Protein AF-A0A945V4L7-F1 (afdb_monomer_lite)

Structure (mmCIF, N/CA/C/O backbone):
data_AF-A0A945V4L7-F1
#
_entry.id   AF-A0A945V4L7-F1
#
loop_
_atom_site.group_PDB
_atom_site.id
_atom_site.type_symbol
_atom_site.label_atom_id
_atom_site.label_alt_id
_atom_site.label_comp_id
_atom_site.label_asym_id
_atom_site.label_entity_id
_atom_site.label_seq_id
_atom_site.pdbx_PDB_ins_code
_atom_site.Cartn_x
_atom_site.Cartn_y
_atom_site.Cartn_z
_atom_site.occupancy
_atom_site.B_iso_or_equiv
_atom_site.auth_seq_id
_atom_site.auth_comp_id
_atom_site.auth_asym_id
_atom_site.auth_atom_id
_atom_site.pdbx_PDB_model_num
ATOM 1 N N . MET A 1 1 ? 9.952 -2.687 5.337 1.00 76.19 1 MET A N 1
ATOM 2 C CA . MET A 1 1 ? 8.741 -2.064 5.914 1.00 76.19 1 MET A CA 1
ATOM 3 C C . MET A 1 1 ? 7.558 -2.868 5.410 1.00 76.19 1 MET A C 1
ATOM 5 O O . MET A 1 1 ? 7.664 -3.401 4.315 1.00 76.19 1 MET A O 1
ATOM 9 N N . GLN A 1 2 ? 6.506 -3.015 6.201 1.00 83.31 2 GLN A N 1
ATOM 10 C CA . GLN A 1 2 ? 5.257 -3.647 5.776 1.00 83.31 2 GLN A CA 1
ATOM 11 C C . GLN A 1 2 ? 4.216 -2.550 5.616 1.00 83.31 2 GLN A C 1
ATOM 13 O O . GLN A 1 2 ? 4.163 -1.638 6.436 1.00 83.31 2 GLN A O 1
ATOM 18 N N . ILE A 1 3 ? 3.408 -2.620 4.569 1.00 84.56 3 ILE A N 1
ATOM 19 C CA . ILE A 1 3 ? 2.261 -1.731 4.402 1.00 84.56 3 ILE A CA 1
ATOM 20 C C . ILE A 1 3 ? 1.030 -2.556 4.679 1.00 84.56 3 ILE A C 1
ATOM 22 O O . ILE A 1 3 ? 0.938 -3.694 4.225 1.00 84.56 3 ILE A O 1
ATOM 26 N N . LYS A 1 4 ? 0.094 -1.986 5.423 1.00 85.31 4 LYS A N 1
ATOM 27 C CA . LYS A 1 4 ? -1.165 -2.643 5.726 1.00 85.31 4 LYS A CA 1
ATOM 28 C C . LYS A 1 4 ? -2.340 -1.755 5.396 1.00 85.31 4 LYS A C 1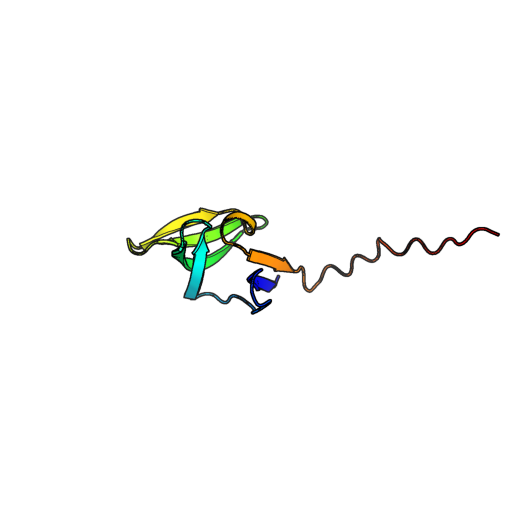
ATOM 30 O O . LYS A 1 4 ? -2.261 -0.531 5.520 1.00 85.31 4 LYS A O 1
ATOM 35 N N . ARG A 1 5 ? -3.435 -2.391 4.997 1.00 86.19 5 ARG A N 1
ATOM 36 C CA . ARG A 1 5 ? -4.725 -1.732 4.807 1.00 86.19 5 ARG A CA 1
ATOM 37 C C . ARG A 1 5 ? -5.335 -1.440 6.168 1.00 86.19 5 ARG A C 1
ATOM 39 O O . ARG A 1 5 ? -5.354 -2.292 7.046 1.00 86.19 5 ARG A O 1
ATOM 46 N N . LEU A 1 6 ? -5.878 -0.243 6.324 1.00 84.38 6 LEU A N 1
ATOM 47 C CA . LEU A 1 6 ? -6.508 0.215 7.558 1.00 84.38 6 LEU A CA 1
ATOM 48 C C . LEU A 1 6 ? -7.797 -0.555 7.879 1.00 84.38 6 LEU A C 1
ATOM 50 O O . LEU A 1 6 ? -8.151 -0.691 9.041 1.00 84.38 6 LEU A O 1
ATOM 54 N N . LEU A 1 7 ? -8.514 -1.027 6.855 1.00 82.81 7 LEU A N 1
ATOM 55 C CA . LEU A 1 7 ? -9.817 -1.675 7.030 1.00 82.81 7 LEU A CA 1
ATOM 56 C C . LEU A 1 7 ? -9.727 -3.094 7.602 1.00 82.81 7 LEU A C 1
ATOM 58 O O . LEU A 1 7 ? -10.624 -3.508 8.329 1.00 82.81 7 LEU A O 1
ATOM 62 N N . ASP A 1 8 ? -8.697 -3.846 7.225 1.00 86.25 8 ASP A N 1
ATOM 63 C CA . ASP A 1 8 ? -8.617 -5.289 7.478 1.00 86.25 8 ASP A CA 1
ATOM 64 C C . ASP A 1 8 ? -7.224 -5.759 7.928 1.00 86.25 8 ASP A C 1
ATOM 66 O O . ASP A 1 8 ? -7.003 -6.957 8.102 1.00 86.25 8 ASP A O 1
ATOM 70 N N . ASP A 1 9 ? -6.285 -4.829 8.137 1.00 84.50 9 ASP A N 1
ATOM 71 C CA . ASP A 1 9 ? -4.906 -5.093 8.564 1.00 84.50 9 ASP A CA 1
ATOM 72 C C . ASP A 1 9 ? -4.146 -6.095 7.674 1.00 84.50 9 ASP A C 1
ATOM 74 O O . ASP A 1 9 ? -3.123 -6.674 8.085 1.00 84.50 9 ASP A O 1
ATOM 78 N N . GLN A 1 10 ? -4.620 -6.285 6.439 1.00 88.25 10 GLN A N 1
ATOM 79 C CA . GLN A 1 10 ? -3.975 -7.126 5.447 1.00 88.25 10 GLN A CA 1
ATOM 80 C C . GLN A 1 10 ? -2.748 -6.419 4.886 1.00 88.25 10 GLN A C 1
ATOM 82 O O . GLN A 1 10 ? -2.770 -5.223 4.589 1.00 88.25 10 GLN A O 1
ATOM 87 N N . GLU A 1 11 ? -1.670 -7.187 4.758 1.00 87.88 11 GLU A N 1
ATOM 88 C CA . GLU A 1 11 ? -0.441 -6.736 4.121 1.00 87.88 11 GLU A CA 1
ATOM 89 C C . GLU A 1 11 ? -0.684 -6.433 2.640 1.00 87.88 11 GLU A C 1
ATOM 91 O O . GLU A 1 11 ? -1.363 -7.195 1.956 1.00 87.88 11 GLU A O 1
ATOM 96 N N . VAL A 1 12 ? -0.142 -5.308 2.175 1.00 88.56 12 VAL A N 1
ATOM 97 C CA . VAL A 1 12 ? -0.194 -4.865 0.781 1.00 88.56 12 VAL A CA 1
ATOM 98 C C . VAL A 1 12 ? 1.136 -5.191 0.118 1.00 88.56 12 VAL A C 1
ATOM 100 O O . VAL A 1 12 ? 2.195 -4.742 0.569 1.00 88.56 12 VAL A O 1
ATOM 103 N N . PHE A 1 13 ? 1.070 -5.932 -0.981 1.00 89.56 13 PHE A N 1
ATOM 104 C CA . PHE A 1 13 ? 2.208 -6.313 -1.806 1.00 89.56 13 PHE A CA 1
ATOM 105 C C . PHE A 1 13 ? 2.218 -5.572 -3.141 1.00 89.56 13 PHE A C 1
ATOM 107 O O . PHE A 1 13 ? 1.213 -5.025 -3.592 1.00 89.56 13 PHE A O 1
ATOM 114 N N . ILE A 1 14 ? 3.380 -5.550 -3.797 1.00 89.00 14 ILE A N 1
ATOM 115 C CA . ILE A 1 14 ? 3.516 -4.981 -5.143 1.00 89.00 14 ILE A CA 1
ATOM 116 C C . ILE A 1 14 ? 2.555 -5.705 -6.095 1.00 89.00 14 ILE A C 1
ATOM 118 O O . ILE A 1 14 ? 2.563 -6.931 -6.183 1.00 89.00 14 ILE A O 1
ATOM 122 N N . GLY A 1 15 ? 1.749 -4.931 -6.817 1.00 88.50 15 GLY A N 1
ATOM 123 C CA . GLY A 1 15 ? 0.683 -5.401 -7.697 1.00 88.50 15 GLY A CA 1
ATOM 124 C C . GLY A 1 15 ? -0.702 -5.432 -7.047 1.00 88.50 15 GLY A C 1
ATOM 125 O O . GLY A 1 15 ? -1.695 -5.481 -7.777 1.00 88.50 15 GLY A O 1
ATOM 126 N N . ASP A 1 16 ? -0.796 -5.344 -5.716 1.00 91.31 16 ASP A N 1
ATOM 127 C CA . ASP A 1 16 ? -2.086 -5.296 -5.030 1.00 91.31 16 ASP A CA 1
ATOM 128 C C . ASP A 1 16 ? -2.836 -4.008 -5.345 1.00 91.31 16 ASP A C 1
ATOM 130 O O . ASP A 1 16 ? -2.256 -2.950 -5.603 1.00 91.31 16 ASP A O 1
ATOM 134 N N . ARG A 1 17 ? -4.165 -4.094 -5.299 1.00 90.19 17 ARG A N 1
ATOM 135 C CA . ARG A 1 17 ? -5.032 -2.938 -5.505 1.00 90.19 17 ARG A CA 1
ATOM 136 C C . ARG A 1 17 ? -5.332 -2.256 -4.181 1.00 90.19 17 ARG A C 1
ATOM 138 O O . ARG A 1 17 ? -5.935 -2.850 -3.290 1.00 90.19 17 ARG A O 1
ATOM 145 N N . VAL A 1 18 ? -4.963 -0.987 -4.095 1.00 89.81 18 VAL A N 1
ATOM 146 C CA . VAL A 1 18 ? -5.298 -0.090 -2.988 1.00 89.81 18 VAL A CA 1
ATOM 147 C C . VAL A 1 18 ? -6.344 0.919 -3.440 1.00 89.81 18 VAL A C 1
ATOM 149 O O . VAL A 1 18 ? -6.388 1.304 -4.610 1.00 89.81 18 VAL A O 1
ATOM 152 N N . LEU A 1 19 ? -7.216 1.310 -2.515 1.00 89.56 19 LEU A N 1
ATOM 153 C CA . LEU A 1 19 ? -8.326 2.217 -2.776 1.00 89.56 19 LEU A CA 1
ATOM 154 C C . LEU A 1 19 ? -8.075 3.539 -2.063 1.00 89.56 19 LEU A C 1
ATOM 156 O O . LEU A 1 19 ? -7.696 3.543 -0.895 1.00 89.56 19 LEU A O 1
ATOM 160 N N . ASP A 1 20 ? -8.320 4.654 -2.741 1.00 89.25 20 ASP A N 1
ATOM 161 C CA . ASP A 1 20 ? -8.387 5.944 -2.057 1.00 89.25 20 ASP A CA 1
ATOM 162 C C . ASP A 1 20 ? -9.735 6.155 -1.350 1.00 89.25 20 ASP A C 1
ATOM 164 O O . ASP A 1 20 ? -10.668 5.354 -1.458 1.00 89.25 20 ASP A O 1
ATOM 168 N N . ALA A 1 21 ? -9.853 7.274 -0.635 1.00 86.44 21 ALA A N 1
ATOM 169 C CA . ALA A 1 21 ? -11.084 7.663 0.054 1.00 86.44 21 ALA A CA 1
ATOM 170 C C . ALA A 1 21 ? -12.299 7.852 -0.882 1.00 86.44 21 ALA A C 1
ATOM 172 O O . ALA A 1 21 ? -13.434 7.884 -0.410 1.00 86.44 21 ALA A O 1
ATOM 173 N N . GLN A 1 22 ? -12.083 7.991 -2.193 1.00 89.31 22 GLN A N 1
ATOM 174 C CA . GLN A 1 22 ? -13.133 8.084 -3.209 1.00 89.31 22 GLN A CA 1
ATOM 175 C C . GLN A 1 22 ? -13.469 6.717 -3.832 1.00 89.31 22 GLN A C 1
ATOM 177 O O . GLN A 1 22 ? -14.353 6.641 -4.686 1.00 89.31 22 GLN A O 1
ATOM 182 N N . GLY A 1 23 ? -12.789 5.643 -3.421 1.00 88.19 23 GLY A N 1
ATOM 183 C CA . GLY A 1 23 ? -12.960 4.300 -3.967 1.00 88.19 23 GLY A CA 1
ATOM 184 C C . GLY A 1 23 ? -12.261 4.080 -5.311 1.00 88.19 23 GLY A C 1
ATOM 185 O O . GLY A 1 23 ? -12.569 3.104 -5.996 1.00 88.19 23 GLY A O 1
ATOM 186 N N . ARG A 1 24 ? -11.335 4.959 -5.719 1.00 90.44 24 ARG A N 1
ATOM 187 C CA . ARG A 1 24 ? -10.532 4.748 -6.933 1.00 90.44 24 ARG A CA 1
ATOM 188 C C . ARG A 1 24 ? -9.448 3.717 -6.650 1.00 90.44 24 ARG A C 1
ATOM 190 O O . ARG A 1 24 ? -8.761 3.805 -5.637 1.00 90.44 24 ARG A O 1
ATOM 197 N N . SER A 1 25 ? -9.306 2.757 -7.559 1.00 89.69 25 SER A N 1
ATOM 198 C CA . SER A 1 25 ? -8.341 1.663 -7.452 1.00 89.69 25 SER A CA 1
ATOM 199 C C . SER A 1 25 ? -7.021 2.023 -8.115 1.00 89.69 25 SER A C 1
ATOM 201 O O . SER A 1 25 ? -6.996 2.421 -9.277 1.00 89.69 25 SER A O 1
ATOM 203 N N . TYR A 1 26 ? -5.926 1.763 -7.409 1.00 92.38 26 TYR A N 1
ATOM 204 C CA . TYR A 1 26 ? -4.568 1.903 -7.919 1.00 92.38 26 TYR A CA 1
ATOM 205 C C . TYR A 1 26 ? -3.774 0.627 -7.651 1.00 92.38 26 TYR A C 1
ATOM 207 O O . TYR A 1 26 ? -3.957 -0.011 -6.616 1.00 92.38 26 TYR A O 1
ATOM 215 N N . ALA A 1 27 ? -2.895 0.247 -8.574 1.00 93.56 27 ALA A N 1
ATOM 216 C CA . ALA A 1 27 ? -1.962 -0.855 -8.377 1.00 93.56 27 ALA A CA 1
ATOM 217 C C . ALA A 1 27 ? -0.750 -0.366 -7.578 1.00 93.56 27 ALA A C 1
ATOM 219 O O . ALA A 1 27 ? -0.087 0.585 -7.988 1.00 93.56 27 ALA A O 1
ATOM 220 N N . PHE A 1 28 ? -0.450 -1.000 -6.451 1.00 92.69 28 PHE A N 1
ATOM 221 C CA . PHE A 1 28 ? 0.710 -0.665 -5.637 1.00 92.69 28 PHE A CA 1
ATOM 222 C C . PHE A 1 28 ? 2.004 -1.058 -6.360 1.00 92.69 28 PHE A C 1
ATOM 224 O O . PHE A 1 28 ? 2.133 -2.186 -6.832 1.00 92.69 28 PHE A O 1
ATOM 231 N N . LEU A 1 29 ? 2.957 -0.132 -6.476 1.00 92.12 29 LEU A N 1
ATOM 232 C CA . LEU A 1 29 ? 4.217 -0.355 -7.192 1.00 92.12 29 LEU A CA 1
ATOM 233 C C . LEU A 1 29 ? 5.406 -0.431 -6.240 1.00 92.12 29 LEU A C 1
ATOM 235 O O . LEU A 1 29 ? 6.206 -1.357 -6.323 1.00 92.12 29 LEU A O 1
ATOM 239 N N . GLU A 1 30 ? 5.536 0.557 -5.360 1.00 91.06 30 GLU A N 1
ATOM 240 C CA . GLU A 1 30 ? 6.698 0.725 -4.491 1.00 91.06 30 GLU A CA 1
ATOM 241 C C . GLU A 1 30 ? 6.348 1.622 -3.299 1.00 91.06 30 GLU A C 1
ATOM 243 O O . GLU A 1 30 ? 5.450 2.459 -3.363 1.00 91.06 30 GLU A O 1
ATOM 248 N N . HIS A 1 31 ? 7.093 1.471 -2.207 1.00 85.75 31 HIS A N 1
ATOM 249 C CA . HIS A 1 31 ? 7.114 2.420 -1.101 1.00 85.75 31 HIS A CA 1
ATOM 250 C C . HIS A 1 31 ? 8.383 3.277 -1.158 1.00 85.75 31 HIS A C 1
ATOM 252 O O . HIS A 1 31 ? 9.489 2.754 -1.012 1.00 85.75 31 HIS A O 1
ATOM 258 N N . SER A 1 32 ? 8.221 4.591 -1.280 1.00 82.88 32 SER A N 1
ATOM 259 C CA . SER A 1 32 ? 9.255 5.580 -0.961 1.00 82.88 32 SER A CA 1
ATOM 260 C C . SER A 1 32 ? 9.105 5.984 0.508 1.00 82.88 32 SER A C 1
ATOM 262 O O . SER A 1 32 ? 8.009 5.875 1.035 1.00 82.88 32 SER A O 1
ATOM 264 N N . SER A 1 33 ? 10.169 6.416 1.193 1.00 75.62 33 SER A N 1
ATOM 265 C CA . SER A 1 33 ? 10.255 6.553 2.667 1.00 75.62 33 SER A CA 1
ATOM 266 C C . SER A 1 33 ? 8.991 7.013 3.420 1.00 75.62 33 SER A C 1
ATOM 268 O O . SER A 1 33 ? 8.754 6.503 4.512 1.00 75.62 33 SER A O 1
ATOM 270 N N . ASP A 1 34 ? 8.181 7.907 2.843 1.00 82.94 34 ASP A N 1
ATOM 271 C CA . ASP A 1 34 ? 6.925 8.409 3.422 1.00 82.94 34 ASP A CA 1
ATOM 272 C C . ASP A 1 34 ? 5.709 8.327 2.469 1.00 82.94 34 ASP A C 1
ATOM 274 O O . ASP A 1 34 ? 4.615 8.780 2.811 1.00 82.94 34 ASP A O 1
ATOM 278 N N . GLU A 1 35 ? 5.868 7.764 1.267 1.00 90.69 35 GLU A N 1
ATOM 279 C CA . GLU A 1 35 ? 4.834 7.754 0.225 1.00 90.69 35 GLU A CA 1
ATOM 280 C C . GLU A 1 35 ? 4.709 6.397 -0.475 1.00 90.69 35 GLU A C 1
ATOM 282 O O . GLU A 1 35 ? 5.679 5.682 -0.721 1.00 90.69 35 GLU A O 1
ATOM 287 N N . LEU A 1 36 ? 3.482 6.062 -0.859 1.00 90.88 36 LEU A N 1
ATOM 288 C CA . LEU A 1 36 ? 3.150 4.924 -1.701 1.00 90.88 36 LEU A CA 1
ATOM 289 C C . LEU A 1 36 ? 3.136 5.367 -3.160 1.00 90.88 36 LEU A C 1
ATOM 291 O O . LEU A 1 36 ? 2.345 6.228 -3.549 1.00 90.88 36 LEU A O 1
ATOM 295 N N . VAL A 1 37 ? 3.986 4.745 -3.968 1.00 93.44 37 VAL A N 1
ATOM 296 C CA . VAL A 1 37 ? 3.957 4.858 -5.422 1.00 93.44 37 VAL A CA 1
ATOM 297 C C . VAL A 1 37 ? 2.956 3.838 -5.945 1.00 93.44 37 VAL A C 1
ATOM 299 O O . VAL A 1 37 ? 3.081 2.634 -5.706 1.00 93.44 37 VAL A O 1
ATOM 302 N N . VAL A 1 38 ? 1.951 4.320 -6.665 1.00 93.50 38 VAL A N 1
ATOM 303 C CA . VAL A 1 38 ? 0.867 3.505 -7.215 1.00 93.50 38 VAL A CA 1
ATOM 304 C C . VAL A 1 38 ? 0.620 3.860 -8.677 1.00 93.50 38 VAL A C 1
ATOM 306 O O . VAL A 1 38 ? 0.838 4.997 -9.078 1.00 93.50 38 VAL A O 1
ATOM 309 N N . ALA A 1 39 ? 0.142 2.921 -9.486 1.00 94.69 39 ALA A N 1
ATOM 310 C CA . ALA A 1 39 ? -0.315 3.182 -10.849 1.00 94.69 39 ALA A CA 1
ATOM 311 C C . ALA A 1 39 ? -1.841 3.247 -10.905 1.00 94.69 39 ALA A C 1
ATOM 313 O O . ALA A 1 39 ? -2.526 2.336 -10.436 1.00 94.69 39 ALA A O 1
ATOM 314 N N . ALA A 1 40 ? -2.373 4.302 -11.518 1.00 89.12 40 ALA A N 1
ATOM 315 C CA . ALA A 1 40 ? -3.773 4.331 -11.929 1.00 89.12 40 ALA A CA 1
ATOM 316 C C . ALA A 1 40 ? -4.004 3.406 -13.141 1.00 89.12 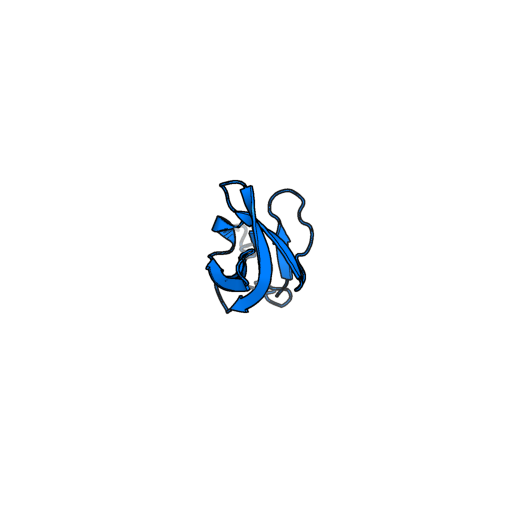40 ALA A C 1
ATOM 318 O O . ALA A 1 40 ? -3.059 2.868 -13.722 1.00 89.12 40 ALA A O 1
ATOM 319 N N . GLU A 1 41 ? -5.263 3.220 -13.549 1.00 86.12 41 GLU A N 1
ATOM 320 C CA . GLU A 1 41 ? -5.608 2.387 -14.717 1.00 86.12 41 GLU A CA 1
ATOM 321 C C . GLU A 1 41 ? -4.954 2.859 -16.025 1.00 86.12 41 GLU A C 1
ATOM 323 O O . GLU A 1 41 ? -4.716 2.054 -16.921 1.00 86.12 41 GLU A O 1
ATOM 328 N N . ASP A 1 42 ? -4.615 4.146 -16.130 1.00 86.94 42 ASP A N 1
ATOM 329 C CA . ASP A 1 42 ? -3.889 4.714 -17.271 1.00 86.94 42 ASP A CA 1
ATOM 330 C C . ASP A 1 42 ? -2.377 4.403 -17.254 1.00 86.94 42 ASP A C 1
ATOM 332 O O . ASP A 1 42 ? -1.634 4.863 -18.124 1.00 86.94 42 ASP A O 1
ATOM 336 N N . GLY A 1 43 ? -1.919 3.626 -16.267 1.00 85.44 43 GLY A N 1
ATOM 337 C CA . GLY A 1 43 ? -0.531 3.215 -16.088 1.00 85.44 43 GLY A CA 1
ATOM 338 C C . GLY A 1 43 ? 0.380 4.324 -15.568 1.00 85.44 43 GLY A C 1
ATOM 339 O O . GLY A 1 43 ? 1.592 4.118 -15.488 1.00 85.44 43 GLY A O 1
ATOM 340 N N . ARG A 1 44 ? -0.159 5.500 -15.220 1.00 89.88 44 ARG A N 1
ATOM 341 C CA . ARG A 1 44 ? 0.656 6.608 -14.722 1.00 89.88 44 ARG A CA 1
ATOM 342 C C . ARG A 1 44 ? 0.979 6.405 -13.243 1.00 89.88 44 ARG A C 1
ATOM 344 O O . ARG A 1 44 ? 0.052 6.303 -12.432 1.00 89.88 44 ARG A O 1
ATOM 351 N N . PRO A 1 45 ? 2.269 6.381 -12.868 1.00 91.25 45 PRO A N 1
ATOM 352 C CA . PRO A 1 45 ? 2.655 6.346 -11.471 1.00 91.25 45 PRO A CA 1
ATOM 353 C C . PRO A 1 45 ? 2.280 7.668 -10.793 1.00 91.25 45 PRO A C 1
ATOM 355 O O . PRO A 1 45 ? 2.519 8.753 -11.323 1.00 91.25 45 PRO A O 1
ATOM 358 N N . THR A 1 46 ? 1.682 7.561 -9.616 1.00 91.81 46 THR A N 1
ATOM 359 C CA . THR A 1 46 ? 1.290 8.658 -8.733 1.00 91.81 46 THR A CA 1
ATOM 360 C C . THR A 1 46 ? 1.745 8.324 -7.320 1.00 91.81 46 THR A C 1
ATOM 362 O O . THR A 1 46 ? 1.705 7.165 -6.911 1.00 91.81 46 THR A O 1
ATOM 365 N N . CYS A 1 47 ? 2.170 9.337 -6.573 1.00 92.00 47 CYS A N 1
ATOM 366 C CA . CYS A 1 47 ? 2.560 9.189 -5.177 1.00 92.00 47 CYS A CA 1
ATOM 367 C C . CYS A 1 47 ? 1.423 9.649 -4.266 1.00 92.00 47 CYS A C 1
ATOM 369 O O . CYS A 1 47 ? 0.841 10.715 -4.476 1.00 92.00 47 CYS A O 1
ATOM 371 N N . PHE A 1 48 ? 1.127 8.855 -3.243 1.00 90.00 48 PHE A N 1
ATOM 372 C CA . PHE A 1 48 ? 0.177 9.208 -2.197 1.00 90.00 48 PHE A CA 1
ATOM 373 C C . PHE A 1 48 ? 0.774 8.947 -0.826 1.00 90.00 48 PHE A C 1
ATOM 375 O O . PHE A 1 48 ? 1.509 7.982 -0.623 1.00 90.00 48 PHE A O 1
ATOM 382 N N . LYS A 1 49 ? 0.362 9.743 0.160 1.00 90.88 49 LYS A N 1
ATOM 383 C CA . LYS A 1 49 ? 0.550 9.350 1.554 1.00 90.88 49 LYS A CA 1
ATOM 384 C C . LYS A 1 49 ? -0.235 8.067 1.848 1.00 90.88 49 LYS A C 1
ATOM 386 O O . LYS A 1 49 ? -1.357 7.940 1.348 1.00 90.88 49 LYS A O 1
ATOM 391 N N . PRO A 1 50 ? 0.282 7.165 2.699 1.00 89.69 50 PRO A N 1
ATOM 392 C CA . PRO A 1 50 ? -0.428 5.954 3.099 1.00 89.69 50 PRO A CA 1
ATOM 393 C C . PRO A 1 50 ? -1.859 6.236 3.571 1.00 89.69 50 PRO A C 1
ATOM 395 O O . PRO A 1 50 ? -2.796 5.591 3.104 1.00 89.69 50 PRO A O 1
ATOM 398 N N . GLU A 1 51 ? -2.049 7.270 4.399 1.00 88.25 51 GL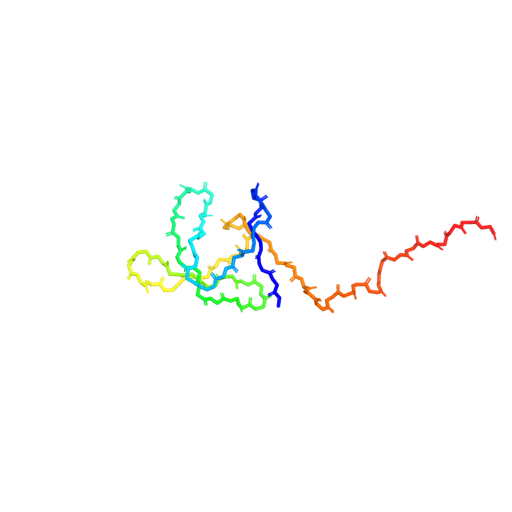U A N 1
ATOM 399 C CA . GLU A 1 51 ? -3.363 7.633 4.948 1.00 88.25 51 GLU A CA 1
ATOM 400 C C . GLU A 1 51 ? -4.403 7.959 3.863 1.00 88.25 51 GLU A C 1
ATOM 402 O O . GLU A 1 51 ? -5.587 7.671 4.031 1.00 88.25 51 GLU A O 1
ATOM 407 N N . ALA A 1 52 ? -3.973 8.531 2.732 1.00 90.44 52 ALA A N 1
ATOM 408 C CA . ALA A 1 52 ? -4.862 8.889 1.626 1.00 90.44 52 ALA A CA 1
ATOM 409 C C . ALA A 1 52 ? -5.404 7.657 0.879 1.00 90.44 52 ALA A C 1
ATOM 411 O O . ALA A 1 52 ? -6.462 7.731 0.251 1.00 90.44 52 ALA A O 1
ATOM 412 N N . LEU A 1 53 ? -4.694 6.531 0.978 1.00 90.00 53 LEU A N 1
ATOM 413 C CA . LEU A 1 53 ? -5.058 5.233 0.410 1.00 90.00 53 LEU A CA 1
ATOM 414 C C . LEU A 1 53 ? -5.612 4.270 1.469 1.00 90.00 53 LEU A C 1
ATOM 416 O O . LEU A 1 53 ? -5.634 3.056 1.261 1.00 90.00 53 LEU A O 1
ATOM 420 N N . GLY A 1 54 ? -5.992 4.793 2.643 1.00 87.50 54 GLY A N 1
ATOM 421 C CA . GLY A 1 54 ? -6.443 3.970 3.761 1.00 87.50 54 GLY A CA 1
ATOM 422 C C . GLY A 1 54 ? -5.408 2.915 4.146 1.00 87.50 54 GLY A C 1
ATOM 423 O O . GLY A 1 54 ? -5.771 1.789 4.468 1.00 87.50 54 GLY A O 1
ATOM 424 N N . CYS A 1 55 ? -4.126 3.251 4.044 1.00 89.69 55 CYS A N 1
ATOM 425 C CA . CYS A 1 55 ? -3.004 2.388 4.371 1.00 89.69 55 CYS A CA 1
ATOM 426 C C . CYS A 1 55 ? -2.174 3.012 5.494 1.00 89.69 55 CYS A C 1
ATOM 428 O O . CYS A 1 55 ? -2.212 4.218 5.737 1.00 89.69 55 CYS A O 1
ATOM 430 N N . TYR A 1 56 ? -1.382 2.189 6.164 1.00 85.69 56 TYR A N 1
ATOM 431 C CA . TYR A 1 56 ? -0.384 2.641 7.123 1.00 85.69 56 TYR A CA 1
ATOM 432 C C . TYR A 1 56 ? 0.875 1.779 7.011 1.00 85.69 56 TYR A C 1
ATOM 434 O O . TYR A 1 56 ? 0.843 0.656 6.500 1.00 85.69 56 TYR A O 1
ATOM 442 N N . VAL A 1 57 ? 2.006 2.325 7.456 1.00 84.38 57 VAL A N 1
ATOM 443 C CA . VAL A 1 57 ? 3.319 1.687 7.311 1.00 84.38 57 VAL A CA 1
ATOM 444 C C . VAL A 1 57 ? 3.776 1.160 8.662 1.00 84.38 57 VAL A C 1
ATOM 446 O O . VAL A 1 57 ? 3.926 1.908 9.626 1.00 84.38 57 VAL A O 1
ATOM 449 N N . ILE A 1 58 ? 4.052 -0.137 8.723 1.00 80.69 58 ILE A N 1
ATOM 450 C CA . ILE A 1 58 ? 4.721 -0.786 9.843 1.00 80.69 58 ILE A CA 1
ATOM 451 C C . ILE A 1 58 ? 6.210 -0.887 9.536 1.00 80.69 58 ILE A C 1
ATOM 453 O O . ILE A 1 58 ? 6.667 -1.520 8.576 1.00 80.69 58 ILE A O 1
ATOM 457 N N . HIS A 1 59 ? 7.013 -0.316 10.420 1.00 75.44 59 HIS A N 1
ATOM 458 C CA . HIS A 1 59 ? 8.445 -0.540 10.404 1.00 75.44 59 HIS A CA 1
ATOM 459 C C . HIS A 1 59 ? 8.785 -1.859 11.112 1.00 75.44 59 HIS A C 1
ATOM 461 O O . HIS A 1 59 ? 8.949 -1.903 12.325 1.00 75.44 59 HIS A O 1
ATOM 467 N N . VAL A 1 60 ? 8.973 -2.927 10.333 1.00 63.16 60 VAL A N 1
ATOM 468 C CA . VAL A 1 60 ? 9.320 -4.283 10.823 1.00 63.16 60 VAL A CA 1
ATOM 469 C C . VAL A 1 60 ? 10.626 -4.340 11.637 1.00 63.16 60 VAL A C 1
ATOM 471 O O . VAL A 1 60 ? 10.859 -5.305 12.351 1.00 63.16 60 VAL A O 1
ATOM 474 N N . ASN A 1 61 ? 11.475 -3.307 11.540 1.00 56.09 61 ASN A N 1
ATOM 475 C CA . ASN A 1 61 ? 12.730 -3.185 12.292 1.00 56.09 61 ASN A CA 1
ATOM 476 C C . ASN A 1 61 ? 12.775 -1.965 13.231 1.00 56.09 61 ASN A C 1
ATOM 478 O O . ASN A 1 61 ? 13.810 -1.689 13.834 1.00 56.09 61 ASN A O 1
ATOM 482 N N . ARG A 1 62 ? 11.674 -1.214 13.378 1.00 50.56 62 ARG A N 1
ATOM 483 C CA . AR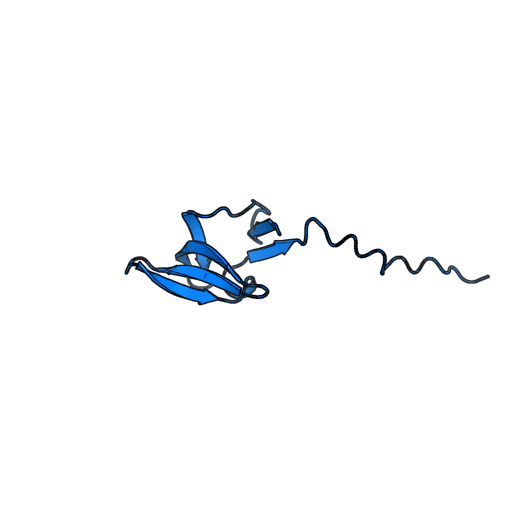G A 1 62 ? 11.565 -0.235 14.464 1.00 50.56 62 ARG A CA 1
ATOM 484 C C . ARG A 1 62 ? 10.963 -0.965 15.650 1.00 50.56 62 ARG A C 1
ATOM 486 O O . ARG A 1 62 ? 9.798 -0.794 15.990 1.00 50.56 62 ARG A O 1
ATOM 493 N N . THR A 1 63 ? 11.799 -1.760 16.312 1.00 47.44 63 THR A N 1
ATOM 494 C CA . THR A 1 63 ? 11.706 -1.799 17.766 1.00 47.44 63 THR A CA 1
ATOM 495 C C . THR A 1 63 ? 11.911 -0.355 18.191 1.00 47.44 63 THR A C 1
ATOM 497 O O . THR A 1 63 ? 13.042 0.128 18.229 1.00 47.44 63 THR A O 1
ATOM 500 N N . ASP A 1 64 ? 10.831 0.379 18.436 1.00 46.00 64 ASP A N 1
ATOM 501 C CA . ASP A 1 64 ? 10.937 1.604 19.204 1.00 46.00 64 ASP A CA 1
ATOM 502 C C . ASP A 1 64 ? 11.342 1.157 20.622 1.00 46.00 64 ASP A C 1
ATOM 504 O O . ASP A 1 64 ? 10.519 0.988 21.516 1.00 46.00 64 ASP A O 1
ATOM 508 N N . ARG A 1 65 ? 12.642 0.874 20.835 1.00 51.44 65 ARG A N 1
ATOM 509 C CA . ARG A 1 65 ? 13.272 0.759 22.167 1.00 51.44 65 ARG A CA 1
ATOM 510 C C . ARG A 1 65 ? 13.343 2.153 22.798 1.00 51.44 65 ARG A C 1
ATOM 512 O O . ARG A 1 65 ? 14.382 2.567 23.298 1.00 51.44 65 ARG A O 1
ATOM 519 N N . GLY A 1 66 ? 12.243 2.883 22.703 1.00 51.72 66 GLY A N 1
ATOM 520 C CA . GLY A 1 66 ? 12.124 4.296 22.973 1.00 51.72 66 GLY A CA 1
ATOM 521 C C . GLY A 1 66 ? 10.742 4.682 23.475 1.00 51.72 66 GLY A C 1
ATOM 522 O O . GLY A 1 66 ? 10.495 5.870 23.562 1.00 51.72 66 GLY A O 1
ATOM 523 N N . LEU A 1 67 ? 9.860 3.748 23.862 1.00 52.12 67 LEU A N 1
ATOM 524 C CA . LEU A 1 67 ? 8.685 4.103 24.663 1.00 52.12 67 LEU A CA 1
ATOM 525 C C . LEU A 1 67 ? 8.189 2.937 25.537 1.00 52.12 67 LEU A C 1
ATOM 527 O O . LEU A 1 67 ? 7.141 2.339 25.320 1.00 52.12 67 LEU A O 1
ATOM 531 N N . ALA A 1 68 ? 8.955 2.648 26.585 1.00 40.03 68 ALA A N 1
ATOM 532 C CA . ALA A 1 68 ? 8.402 2.179 27.848 1.00 40.03 68 ALA A CA 1
ATOM 533 C C . ALA A 1 68 ? 8.933 3.118 28.935 1.00 4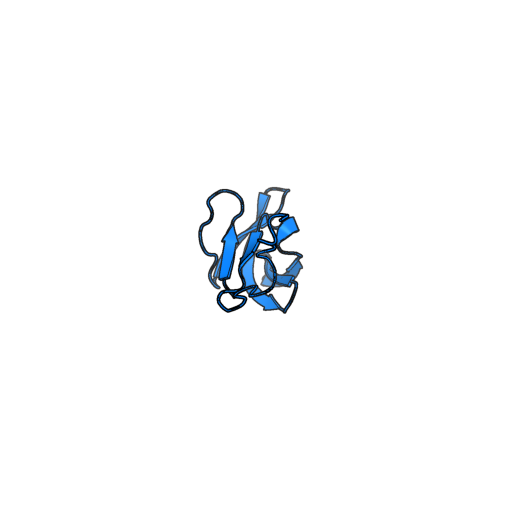0.03 68 ALA A C 1
ATOM 535 O O . ALA A 1 68 ? 9.953 2.851 29.563 1.00 40.03 68 ALA A O 1
ATOM 536 N N . ILE A 1 69 ? 8.257 4.253 29.134 1.00 50.25 69 ILE A N 1
ATOM 537 C CA . ILE A 1 69 ? 8.281 4.893 30.448 1.00 50.25 69 ILE A CA 1
ATOM 538 C C . ILE A 1 69 ? 7.539 3.959 31.405 1.00 50.25 69 ILE A C 1
ATOM 540 O O . ILE A 1 69 ? 6.326 4.021 31.565 1.00 50.25 69 ILE A O 1
ATOM 544 N N . THR A 1 70 ? 8.277 3.052 32.027 1.00 53.09 70 THR A N 1
ATOM 545 C CA . THR A 1 70 ? 7.907 2.527 33.338 1.00 53.09 70 THR A CA 1
ATOM 546 C C . THR A 1 70 ? 8.897 3.094 34.338 1.00 53.09 70 THR A C 1
ATOM 548 O O . THR A 1 70 ? 9.723 2.370 34.880 1.00 53.09 70 THR A O 1
ATOM 551 N N . GLU A 1 71 ? 8.831 4.401 34.572 1.00 42.88 71 GLU A N 1
ATOM 552 C CA . GLU A 1 71 ? 9.247 4.937 35.864 1.00 42.88 71 GLU A CA 1
ATOM 553 C C . GLU A 1 71 ? 7.964 5.199 36.640 1.00 42.88 71 GLU A C 1
ATOM 555 O O . GLU A 1 71 ? 7.367 6.274 36.611 1.00 42.88 71 GLU A O 1
ATOM 560 N N . GLY A 1 72 ? 7.482 4.119 37.258 1.00 51.75 72 GLY A N 1
ATOM 561 C CA . GLY A 1 72 ? 6.595 4.241 38.395 1.00 51.75 72 GLY A CA 1
ATOM 562 C C . GLY A 1 72 ? 7.326 5.038 39.467 1.00 51.75 72 GLY A C 1
ATOM 563 O O . GLY A 1 72 ? 8.477 4.755 39.790 1.00 51.75 72 GLY A O 1
ATOM 564 N N . SER A 1 73 ? 6.648 6.054 39.981 1.00 45.62 73 SER A N 1
ATOM 565 C CA . SER A 1 73 ? 7.049 6.779 41.173 1.00 45.62 73 SER A CA 1
ATOM 566 C C . SER A 1 73 ? 7.331 5.806 42.321 1.00 45.62 73 SER A C 1
ATOM 568 O O . SER A 1 73 ? 6.444 5.033 42.685 1.00 45.62 73 SER A O 1
ATOM 570 N N . ASN A 1 74 ? 8.533 5.880 42.894 1.00 51.19 74 ASN A N 1
ATOM 571 C CA . ASN A 1 74 ? 8.770 5.771 44.336 1.00 51.19 74 ASN A CA 1
ATOM 572 C C . ASN A 1 74 ? 10.147 6.337 44.697 1.00 51.19 74 ASN 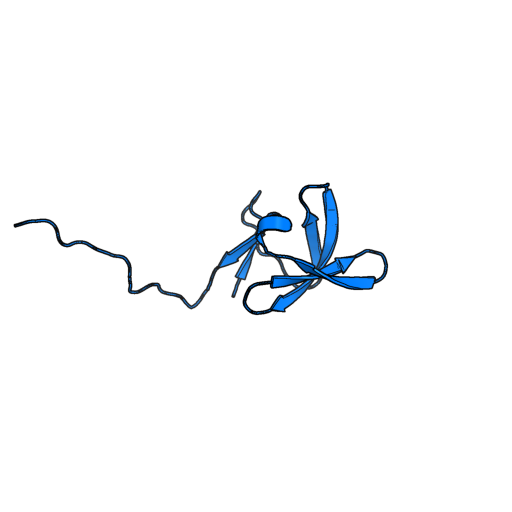A C 1
ATOM 574 O O . ASN A 1 74 ? 11.145 5.595 44.553 1.00 51.19 74 ASN A O 1
#

Sequence (74 aa):
MQIKRLLDDQEVFIGDRVLDAQGRSYAFLEHSSDELVVAAEDGRPTCFKPEALGCYVIHVNRTDRGLAITEGSN

Radius of gyration: 15.82 Å; chains: 1; bounding box: 26×16×62 Å

Foldseek 3Di:
DWKAAQPPRDTADQQDWFAFPVRFTWGFHDDDPQWTFTAHPVRDTDTDGQVRRNMDDDDPPPPVPPDDPPPDDD

Secondary structure (DSSP, 8-state):
-EEEETTT-PEE-TT-EEE-TT--EEEEEEEETTEEEEE-TT--EEEE-GGGGTEEEE-TT---TT--------

pLDDT: mean 80.27, std 15.78, range [40.03, 94.69]